Protein AF-A0A0G3BII9-F1 (afdb_monomer)

Sequence (69 aa):
MLPRTRQPIGTL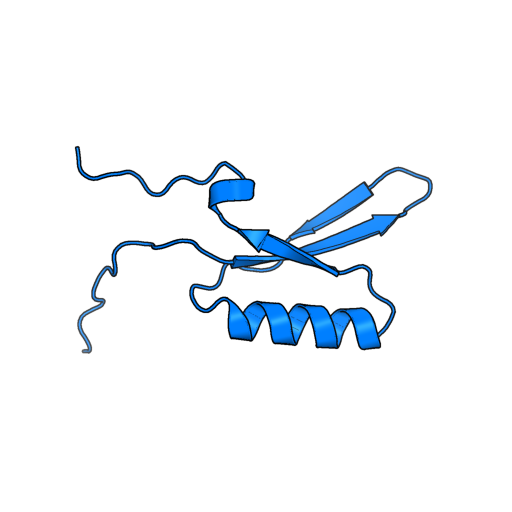WRVVFTELSPRGNVACLGPWHPERERVEAWVVWFRARGMHAVLQSSEAAGIRPRGPG

Solvent-accessible surface area (backbone atoms only — not comparable to full-atom values): 4234 Å² total; per-residue (Å²): 136,82,79,82,73,80,64,79,70,61,74,29,24,21,38,34,34,50,46,86,44,98,91,46,74,54,71,49,72,51,70,77,35,72,56,55,69,62,41,52,52,47,29,53,58,40,40,77,70,74,42,55,47,39,84,43,42,29,60,83,68,70,50,66,62,84,68,91,125

Secondary structure (DSSP, 8-state):
------------EEEEEEEEETTEEEEEEPPPBS-HHHHHHHHHHHHTTT--EEEEETTTTT-------

Radius of gyration: 14.75 Å; Cα contacts (8 Å, |Δi|>4): 95; chains: 1; bounding box: 36×28×44 Å

Mean predicted aligned error: 9.11 Å

Nearest PDB structures (foldseek):
  1x60-assembly1_A  TM=6.916E-01  e=1.788E+00  Bacillus subtilis
  7ztb-assembly1_A  TM=5.424E-01  e=2.024E+00  Salmonella
  5l9w-assembly2_b  TM=4.320E-01  e=3.121E+00  Aromatoleum aromaticum EbN1

Structure (mmCIF, N/CA/C/O backbone):
data_AF-A0A0G3BII9-F1
#
_entry.id   AF-A0A0G3BII9-F1
#
loop_
_atom_site.group_PDB
_atom_site.id
_atom_site.type_symbol
_atom_site.label_atom_id
_atom_site.label_alt_id
_atom_site.label_comp_id
_atom_site.label_asym_id
_atom_site.label_entity_id
_atom_site.label_seq_id
_atom_site.pdbx_PDB_ins_code
_atom_site.Cartn_x
_atom_site.Cartn_y
_atom_site.Cartn_z
_atom_site.occupancy
_atom_site.B_iso_or_equiv
_atom_site.auth_seq_id
_atom_site.auth_comp_id
_atom_site.auth_asym_id
_atom_site.auth_atom_id
_atom_site.pdbx_PDB_model_num
ATOM 1 N N . MET A 1 1 ? 0.796 -24.226 -23.786 1.00 43.97 1 MET A N 1
ATOM 2 C CA . MET A 1 1 ? 1.919 -23.589 -23.062 1.00 43.97 1 MET A CA 1
ATOM 3 C C . MET A 1 1 ? 1.988 -22.134 -23.496 1.00 43.97 1 MET A C 1
ATOM 5 O O . MET A 1 1 ? 2.379 -21.881 -24.624 1.00 43.97 1 MET A O 1
ATOM 9 N N . LEU A 1 2 ? 1.529 -21.190 -22.670 1.00 44.88 2 LEU A N 1
ATOM 10 C CA . LEU A 1 2 ? 1.689 -19.764 -22.975 1.00 44.88 2 LEU A CA 1
ATOM 11 C C . LEU A 1 2 ? 3.144 -19.362 -22.690 1.00 44.88 2 LEU A C 1
ATOM 13 O O . LEU A 1 2 ? 3.667 -19.755 -21.641 1.00 44.88 2 LEU A O 1
ATOM 17 N N . PRO A 1 3 ? 3.815 -18.620 -23.588 1.00 43.75 3 PRO A N 1
ATOM 18 C CA . PRO A 1 3 ? 5.158 -18.138 -23.321 1.00 43.75 3 PRO A CA 1
ATOM 19 C C . PRO A 1 3 ? 5.099 -17.246 -22.081 1.00 43.75 3 PRO A C 1
ATOM 21 O O . PRO A 1 3 ? 4.314 -16.301 -22.019 1.00 43.75 3 PRO A O 1
ATOM 24 N N . ARG A 1 4 ? 5.926 -17.546 -21.074 1.00 51.31 4 ARG A N 1
ATOM 25 C CA . ARG A 1 4 ? 6.204 -16.612 -19.980 1.00 51.31 4 ARG A CA 1
ATOM 26 C C . ARG A 1 4 ? 7.007 -15.466 -20.580 1.00 51.31 4 ARG A C 1
ATOM 28 O O . ARG A 1 4 ? 8.231 -15.446 -20.482 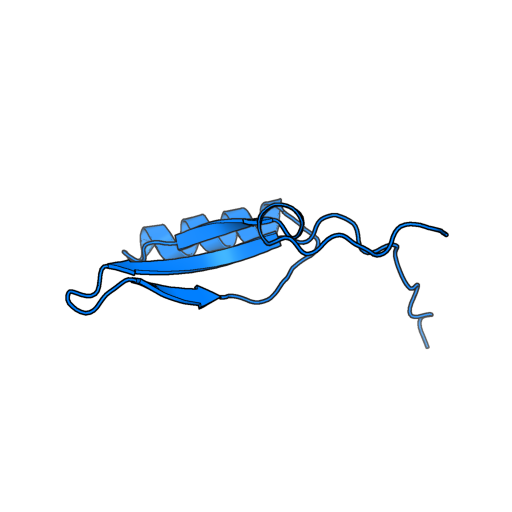1.00 51.31 4 ARG A O 1
ATOM 35 N N . THR A 1 5 ? 6.327 -14.548 -21.262 1.00 51.78 5 THR A N 1
ATOM 36 C CA . THR A 1 5 ? 6.891 -13.260 -21.648 1.00 51.78 5 THR A CA 1
ATOM 37 C C . THR A 1 5 ? 7.432 -12.635 -20.379 1.00 51.78 5 THR A C 1
ATOM 39 O O . THR A 1 5 ? 6.678 -12.254 -19.483 1.00 51.78 5 THR A O 1
ATOM 42 N N . ARG A 1 6 ? 8.760 -12.601 -20.281 1.00 54.41 6 ARG A N 1
ATOM 43 C CA . ARG A 1 6 ? 9.492 -11.863 -19.264 1.00 54.41 6 ARG A CA 1
ATOM 44 C C . ARG A 1 6 ? 9.260 -10.391 -19.592 1.00 54.41 6 ARG A C 1
ATOM 46 O O . ARG A 1 6 ? 10.059 -9.781 -20.292 1.00 54.41 6 ARG A O 1
ATOM 53 N N . GLN A 1 7 ? 8.095 -9.872 -19.200 1.00 55.34 7 GLN A N 1
ATOM 54 C CA . GLN A 1 7 ? 7.805 -8.449 -19.296 1.00 55.34 7 GLN A CA 1
ATOM 55 C C . GLN A 1 7 ? 8.954 -7.712 -18.596 1.00 55.34 7 GLN A C 1
ATOM 57 O O . GLN A 1 7 ? 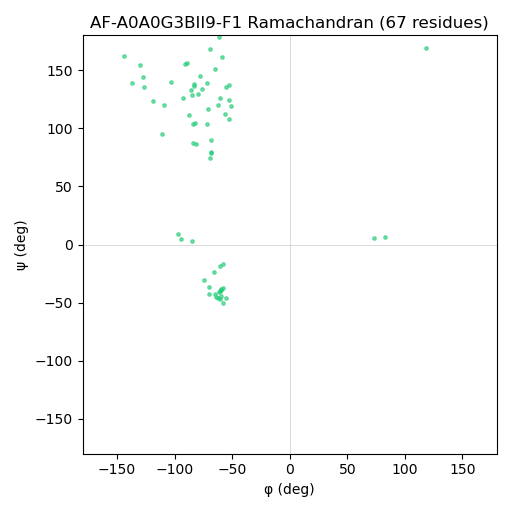9.408 -8.185 -17.543 1.00 55.34 7 GLN A O 1
ATOM 62 N N . PRO A 1 8 ? 9.464 -6.602 -19.159 1.00 52.50 8 PRO A N 1
ATOM 63 C CA . PRO A 1 8 ? 10.341 -5.733 -18.394 1.00 52.50 8 PRO A CA 1
ATOM 64 C C . PRO A 1 8 ? 9.586 -5.407 -17.110 1.00 52.50 8 PRO A C 1
ATOM 66 O O . PRO A 1 8 ? 8.421 -5.011 -17.163 1.00 52.50 8 PRO A O 1
ATOM 69 N N . ILE A 1 9 ? 10.200 -5.690 -15.961 1.00 64.44 9 ILE A N 1
ATOM 70 C CA . ILE A 1 9 ? 9.576 -5.415 -14.672 1.00 64.44 9 ILE A CA 1
ATOM 71 C C . ILE A 1 9 ? 9.535 -3.890 -14.568 1.00 64.44 9 ILE A C 1
ATOM 73 O O . ILE A 1 9 ? 10.504 -3.267 -14.143 1.00 64.44 9 ILE A O 1
ATOM 77 N N . GLY A 1 10 ? 8.448 -3.290 -15.054 1.00 76.69 10 GLY A N 1
ATOM 78 C CA . GLY A 1 10 ? 8.124 -1.895 -14.803 1.00 76.69 10 GLY A CA 1
ATOM 79 C C . GLY A 1 10 ? 7.929 -1.668 -13.305 1.00 76.69 10 GLY A C 1
ATOM 80 O O . GLY A 1 10 ? 8.033 -2.598 -12.500 1.00 76.69 10 GLY A O 1
ATOM 81 N N . THR A 1 11 ? 7.651 -0.429 -12.914 1.00 87.06 11 THR A N 1
ATOM 82 C CA . THR A 1 11 ? 7.417 -0.073 -11.512 1.00 87.06 11 THR A CA 1
ATOM 83 C C . THR A 1 11 ? 6.370 -1.003 -10.890 1.00 87.06 11 THR A C 1
ATOM 85 O O . THR A 1 11 ? 5.231 -1.064 -11.351 1.00 87.06 11 THR A O 1
ATOM 88 N N . LEU A 1 12 ? 6.764 -1.744 -9.850 1.00 91.56 12 LEU A N 1
ATOM 89 C CA . LEU A 1 12 ? 5.854 -2.595 -9.085 1.00 91.56 12 LEU A CA 1
ATOM 90 C C . LEU A 1 12 ? 5.275 -1.806 -7.917 1.00 91.56 12 LEU A C 1
ATOM 92 O O . LEU A 1 12 ? 5.893 -0.871 -7.413 1.00 91.56 12 LEU A O 1
ATOM 96 N N . TRP A 1 13 ? 4.109 -2.225 -7.450 1.00 92.81 13 TRP A N 1
ATOM 97 C CA . TRP A 1 13 ? 3.356 -1.571 -6.388 1.00 92.81 13 TRP A CA 1
ATOM 98 C C . TRP A 1 13 ? 3.0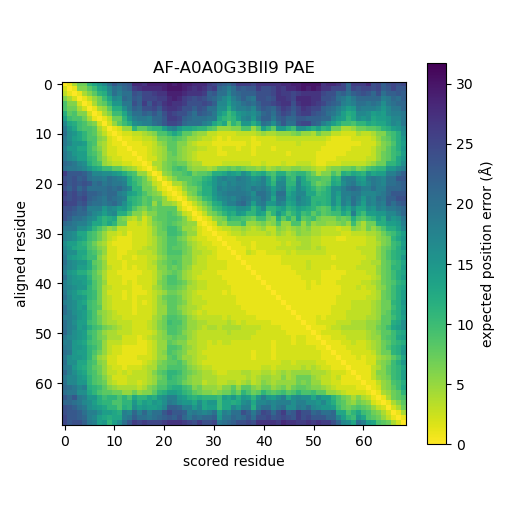02 -2.581 -5.306 1.00 92.81 13 TRP A C 1
ATOM 100 O O . TRP A 1 13 ? 2.734 -3.741 -5.607 1.00 92.81 13 TRP A O 1
ATOM 110 N N . ARG A 1 14 ? 2.995 -2.169 -4.042 1.00 93.38 14 ARG A N 1
ATOM 111 C CA . ARG A 1 14 ? 2.521 -3.009 -2.936 1.00 93.38 14 ARG A CA 1
ATOM 112 C C . ARG A 1 14 ? 1.806 -2.190 -1.877 1.00 93.38 14 ARG A C 1
ATOM 114 O O . ARG A 1 14 ? 1.991 -0.976 -1.783 1.00 93.38 14 ARG A O 1
ATOM 121 N N . VAL A 1 15 ? 1.037 -2.889 -1.051 1.00 93.50 15 VAL A N 1
ATOM 122 C CA . VAL A 1 15 ? 0.483 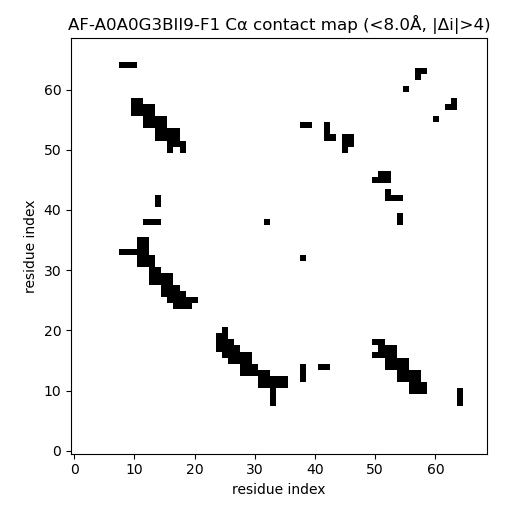-2.341 0.188 1.00 93.50 15 VAL A CA 1
ATOM 123 C C . VAL A 1 15 ? 1.533 -2.444 1.288 1.00 93.50 15 VAL A C 1
ATOM 125 O O . VAL A 1 15 ? 2.180 -3.479 1.439 1.00 93.50 15 VAL A O 1
ATOM 128 N N . VAL A 1 16 ? 1.689 -1.387 2.071 1.00 91.25 16 VAL A N 1
ATOM 129 C CA . VAL A 1 16 ? 2.495 -1.369 3.292 1.00 91.25 16 VAL A CA 1
ATOM 130 C C . VAL A 1 16 ? 1.569 -1.055 4.451 1.00 91.25 16 VAL A C 1
ATOM 132 O O . VAL A 1 16 ? 0.885 -0.034 4.439 1.00 91.25 16 VAL A O 1
ATOM 135 N N . PHE A 1 17 ? 1.539 -1.935 5.441 1.00 87.88 17 PHE A N 1
ATOM 136 C CA . PHE A 1 17 ? 0.820 -1.718 6.686 1.00 87.88 17 PHE A CA 1
ATOM 137 C C . PHE A 1 17 ? 1.788 -1.111 7.688 1.00 87.88 17 PHE A C 1
ATOM 139 O O . PHE A 1 17 ? 2.851 -1.682 7.927 1.00 87.88 17 PHE A O 1
ATOM 146 N N . THR A 1 18 ? 1.439 0.029 8.272 1.00 78.62 18 THR A N 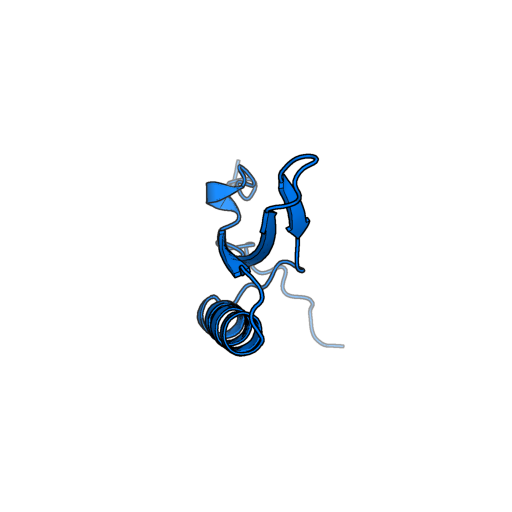1
ATOM 147 C CA . THR A 1 18 ? 2.204 0.586 9.388 1.00 78.62 18 THR A CA 1
ATOM 148 C C . THR A 1 18 ? 1.339 0.482 10.630 1.00 78.62 18 THR A C 1
ATOM 150 O O . THR A 1 18 ? 0.489 1.335 10.882 1.00 78.62 18 THR A O 1
ATOM 153 N N . GLU A 1 19 ? 1.520 -0.579 11.405 1.00 68.00 19 GLU A N 1
ATOM 154 C CA . GLU A 1 19 ? 0.970 -0.569 12.752 1.00 68.00 19 GLU A CA 1
ATOM 155 C C . GLU A 1 19 ? 1.793 0.411 13.586 1.00 68.00 19 GLU A C 1
ATOM 157 O O . GLU A 1 19 ? 2.990 0.210 13.804 1.00 68.00 19 GLU A O 1
ATOM 162 N N . LEU A 1 20 ? 1.145 1.480 14.053 1.00 58.50 20 LEU A N 1
ATOM 163 C CA . LEU A 1 20 ? 1.657 2.306 15.141 1.00 58.50 20 LEU A CA 1
ATOM 164 C C . LEU A 1 20 ? 1.577 1.475 16.427 1.00 58.50 20 LEU A C 1
ATOM 166 O O . LEU A 1 20 ? 0.681 1.661 17.248 1.00 58.50 20 LEU A O 1
ATOM 170 N N . SER A 1 21 ? 2.474 0.501 16.588 1.00 56.31 21 SER A N 1
ATOM 171 C CA . SER A 1 21 ? 2.608 -0.185 17.867 1.00 56.31 21 SER A CA 1
ATOM 172 C C . SER A 1 21 ? 3.392 0.720 18.832 1.00 56.31 21 SER A C 1
ATOM 174 O O . SER A 1 21 ? 4.353 1.373 18.412 1.00 56.31 21 SER A O 1
ATOM 176 N N . PRO A 1 22 ? 3.079 0.722 20.141 1.00 57.16 22 PRO A N 1
ATOM 177 C CA . PRO A 1 22 ? 3.885 1.418 21.148 1.00 57.16 22 PRO A CA 1
ATOM 178 C C . PRO A 1 22 ? 5.351 0.952 21.198 1.00 57.16 22 PRO A C 1
ATOM 180 O O . PRO A 1 22 ? 6.195 1.629 21.773 1.00 57.16 22 PRO A O 1
ATOM 183 N N . ARG A 1 23 ? 5.660 -0.214 20.610 1.00 60.66 23 ARG A N 1
ATOM 184 C CA . ARG A 1 23 ? 7.005 -0.802 20.529 1.00 60.66 23 ARG A CA 1
ATOM 185 C C . ARG A 1 23 ? 7.740 -0.462 19.222 1.00 60.66 23 ARG A C 1
ATOM 187 O O . ARG A 1 23 ? 8.839 -0.963 19.009 1.00 60.66 23 ARG A O 1
ATOM 194 N N . GLY A 1 24 ? 7.157 0.384 18.368 1.00 54.66 24 GLY A N 1
ATOM 195 C CA . GLY A 1 24 ? 7.715 0.806 17.081 1.00 54.66 24 GLY A CA 1
ATOM 196 C C . GLY A 1 24 ? 6.850 0.408 15.881 1.00 54.66 24 GLY A C 1
ATOM 197 O O . GLY A 1 24 ? 5.904 -0.372 16.002 1.00 54.66 24 GLY A O 1
ATOM 198 N N . ASN A 1 25 ? 7.186 0.956 14.709 1.00 56.78 25 ASN A N 1
ATOM 199 C CA . ASN A 1 25 ? 6.517 0.638 13.447 1.00 56.78 25 ASN A CA 1
ATOM 200 C C . ASN A 1 25 ? 6.892 -0.780 12.996 1.00 56.78 25 ASN A C 1
ATOM 202 O O . ASN A 1 25 ? 7.983 -0.994 12.463 1.00 56.78 25 ASN A O 1
ATOM 206 N N . VAL A 1 26 ? 5.986 -1.744 13.165 1.00 57.91 26 VAL A N 1
ATOM 207 C CA . VAL A 1 26 ? 6.106 -3.043 12.492 1.00 57.91 26 VAL A CA 1
ATOM 208 C C . VAL A 1 26 ? 5.510 -2.871 11.099 1.00 57.91 26 VAL A C 1
ATOM 210 O O . VAL A 1 26 ? 4.297 -2.764 10.932 1.00 57.91 26 VAL A O 1
ATOM 213 N N . ALA A 1 27 ? 6.379 -2.763 10.094 1.00 65.25 27 ALA A N 1
ATOM 214 C CA . ALA A 1 27 ? 5.950 -2.676 8.708 1.00 65.25 27 A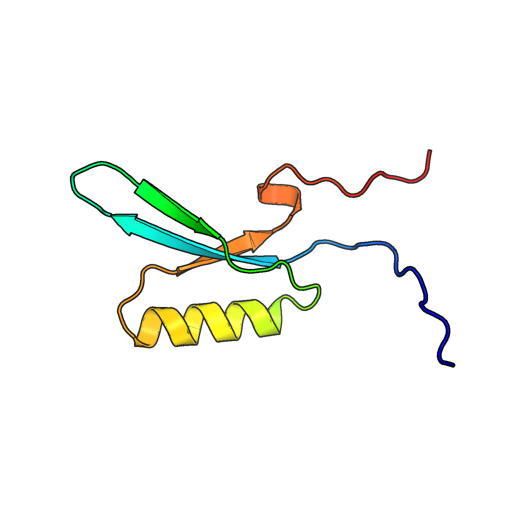LA A CA 1
ATOM 215 C C . ALA A 1 27 ? 5.665 -4.084 8.168 1.00 65.25 27 ALA A C 1
ATOM 217 O O . ALA A 1 27 ? 6.592 -4.831 7.855 1.00 65.25 27 ALA A O 1
ATOM 218 N N . CYS A 1 28 ? 4.388 -4.439 8.023 1.00 76.50 28 CYS A N 1
ATOM 219 C CA . CYS A 1 28 ? 4.000 -5.619 7.251 1.00 76.50 28 CYS A CA 1
ATOM 220 C C . CYS A 1 28 ? 3.895 -5.221 5.774 1.00 76.50 28 CYS A C 1
ATOM 222 O O . CYS A 1 28 ? 3.252 -4.231 5.423 1.00 76.50 28 CYS A O 1
ATOM 224 N N . LEU A 1 29 ? 4.555 -5.974 4.896 1.00 81.88 29 LEU A N 1
ATOM 225 C CA . LEU A 1 29 ? 4.645 -5.660 3.470 1.00 81.88 29 LEU A CA 1
ATOM 226 C C . LEU A 1 29 ? 3.804 -6.660 2.678 1.00 81.88 29 LEU A C 1
ATOM 228 O O . LEU A 1 29 ? 4.054 -7.863 2.725 1.00 81.88 29 LEU A O 1
ATOM 232 N N . GLY A 1 30 ? 2.817 -6.156 1.941 1.00 82.19 30 GLY A N 1
ATOM 233 C CA . GLY A 1 30 ? 2.044 -6.943 0.987 1.00 82.19 30 GLY A CA 1
ATOM 234 C C . GLY A 1 30 ? 2.874 -7.357 -0.238 1.00 82.19 30 GLY A C 1
ATOM 235 O O . GLY A 1 30 ? 3.980 -6.844 -0.455 1.00 82.19 30 GLY A O 1
ATOM 236 N N . PRO A 1 31 ? 2.350 -8.279 -1.064 1.00 88.56 31 PRO A N 1
ATOM 237 C CA . PRO A 1 31 ? 3.024 -8.721 -2.279 1.00 88.56 31 PRO A CA 1
ATOM 238 C C . PRO A 1 31 ? 3.146 -7.584 -3.302 1.00 88.56 31 PRO A C 1
ATOM 240 O O . PRO A 1 31 ? 2.297 -6.695 -3.375 1.00 88.56 31 PRO A O 1
ATOM 243 N N . TRP A 1 32 ? 4.197 -7.645 -4.120 1.00 90.50 32 TRP A N 1
ATOM 244 C CA . TRP A 1 32 ? 4.366 -6.759 -5.269 1.00 90.50 32 TRP A CA 1
ATOM 245 C C . TRP A 1 32 ? 3.389 -7.114 -6.393 1.00 90.50 32 TRP A C 1
ATOM 247 O O . TRP A 1 32 ? 3.202 -8.287 -6.717 1.00 90.50 32 TRP A O 1
ATOM 257 N N . HIS A 1 33 ? 2.818 -6.093 -7.023 1.00 90.94 33 HIS A N 1
ATOM 258 C CA . HIS A 1 33 ? 1.860 -6.205 -8.112 1.00 90.94 33 HIS A CA 1
ATOM 259 C C . HIS A 1 33 ? 2.185 -5.183 -9.217 1.00 90.94 33 HIS A C 1
ATOM 261 O O . HIS A 1 33 ? 2.534 -4.044 -8.903 1.00 90.94 33 HIS A O 1
ATOM 267 N N . PRO A 1 34 ? 2.086 -5.548 -10.507 1.00 90.81 34 PRO A N 1
ATOM 268 C CA . PRO A 1 34 ? 2.402 -4.632 -11.606 1.00 90.81 34 PRO A CA 1
ATOM 269 C C . PRO A 1 34 ? 1.326 -3.557 -11.831 1.00 90.81 34 PRO A C 1
ATOM 271 O O . PRO A 1 34 ? 1.640 -2.447 -12.246 1.00 90.81 34 PRO A O 1
ATOM 274 N N . GLU A 1 35 ? 0.056 -3.850 -11.540 1.00 91.94 35 GLU A N 1
ATOM 275 C CA . GLU A 1 35 ? -1.044 -2.893 -11.731 1.00 91.94 35 GLU A CA 1
ATOM 276 C C . GLU A 1 35 ? -1.217 -2.001 -10.497 1.00 91.94 35 GLU A C 1
ATOM 278 O O . GLU A 1 35 ? -1.660 -2.484 -9.451 1.00 91.94 35 GLU A O 1
ATOM 283 N N . ARG A 1 36 ? -0.912 -0.705 -10.630 1.00 92.75 36 ARG A N 1
ATOM 284 C CA . ARG A 1 36 ? -1.048 0.298 -9.562 1.00 92.75 36 ARG A CA 1
ATOM 285 C C . ARG A 1 36 ? -2.477 0.409 -9.027 1.00 92.75 36 ARG A C 1
ATOM 287 O O . ARG A 1 36 ? -2.680 0.334 -7.819 1.00 92.75 36 ARG A O 1
ATOM 294 N N . GLU A 1 37 ? -3.451 0.554 -9.924 1.00 93.69 37 GLU A N 1
ATOM 295 C CA . GLU A 1 37 ? -4.866 0.789 -9.590 1.00 93.69 37 GLU A CA 1
ATOM 296 C C . GLU A 1 37 ? -5.442 -0.330 -8.714 1.00 93.69 37 GLU A C 1
ATOM 298 O O . GLU A 1 37 ? -6.187 -0.086 -7.765 1.00 93.69 37 GLU A O 1
ATOM 303 N N . ARG A 1 38 ? -5.028 -1.577 -8.972 1.00 93.69 38 ARG A N 1
ATOM 304 C CA . ARG A 1 38 ? -5.444 -2.729 -8.170 1.00 93.69 38 ARG A CA 1
ATOM 305 C C . ARG A 1 38 ? -4.922 -2.643 -6.737 1.00 93.69 38 ARG A C 1
ATOM 307 O O . ARG A 1 38 ? -5.661 -2.918 -5.794 1.00 93.69 38 ARG A O 1
ATOM 314 N N . VAL A 1 39 ? -3.663 -2.242 -6.563 1.00 94.88 39 VAL A N 1
ATOM 315 C CA . VAL A 1 39 ? -3.065 -2.080 -5.230 1.00 94.88 39 VAL A CA 1
ATOM 316 C C . VAL A 1 39 ? -3.677 -0.886 -4.500 1.00 94.88 39 VAL A C 1
ATOM 318 O O . VAL A 1 39 ? -3.915 -0.971 -3.298 1.00 94.88 39 VAL A O 1
ATOM 321 N N . GLU A 1 40 ? -3.999 0.199 -5.206 1.00 95.56 40 GLU A N 1
ATOM 322 C CA . GLU A 1 40 ? -4.740 1.332 -4.638 1.00 95.56 40 GLU A CA 1
ATOM 323 C C . GLU A 1 40 ? -6.121 0.908 -4.122 1.00 9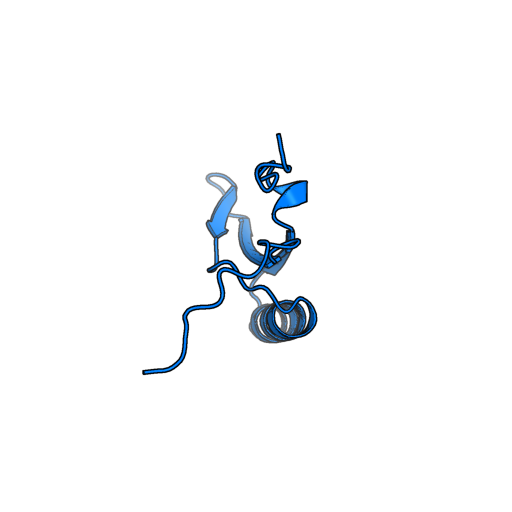5.56 40 GLU A C 1
ATOM 325 O O . GLU A 1 40 ? -6.476 1.240 -2.989 1.00 95.56 40 GLU A O 1
ATOM 330 N N . ALA A 1 41 ? -6.861 0.097 -4.886 1.00 96.19 41 ALA A N 1
ATOM 331 C CA . ALA A 1 41 ? -8.139 -0.455 -4.437 1.00 96.19 41 ALA A CA 1
ATOM 332 C C . ALA A 1 41 ? -7.986 -1.304 -3.161 1.00 96.19 41 ALA A C 1
ATOM 334 O O . ALA A 1 41 ? -8.809 -1.210 -2.246 1.00 96.19 41 ALA A O 1
ATOM 335 N N . TRP A 1 42 ? -6.906 -2.085 -3.049 1.00 94.19 42 TRP A N 1
ATOM 336 C CA . TRP A 1 42 ? -6.594 -2.811 -1.816 1.00 94.19 42 TRP A CA 1
ATOM 337 C C . TRP A 1 42 ? -6.306 -1.868 -0.648 1.00 94.19 42 TRP A C 1
ATOM 339 O O . TRP A 1 42 ? -6.855 -2.070 0.432 1.00 94.19 42 TRP A O 1
ATOM 349 N N . VAL A 1 43 ? -5.503 -0.815 -0.846 1.00 94.44 43 VAL A N 1
ATOM 350 C CA . VAL A 1 43 ? -5.236 0.195 0.196 1.00 94.44 43 VAL A CA 1
ATOM 351 C C . VAL A 1 43 ? -6.543 0.795 0.713 1.00 94.44 43 VAL A C 1
ATOM 353 O O . VAL A 1 43 ? -6.734 0.874 1.927 1.00 94.44 43 VAL A O 1
ATOM 356 N N . VAL A 1 44 ? -7.461 1.170 -0.182 1.00 95.69 44 VAL A N 1
ATOM 357 C CA . VAL A 1 44 ? -8.785 1.694 0.191 1.00 95.69 44 VAL A CA 1
ATOM 358 C C . VAL A 1 44 ? -9.574 0.663 1.002 1.00 95.69 44 VAL A C 1
ATOM 360 O O . VAL A 1 44 ? -10.098 0.991 2.068 1.00 95.69 44 VAL A O 1
ATOM 363 N N . TRP A 1 45 ? -9.607 -0.593 0.553 1.00 94.06 45 TRP A N 1
ATOM 364 C CA . TRP A 1 45 ? -10.294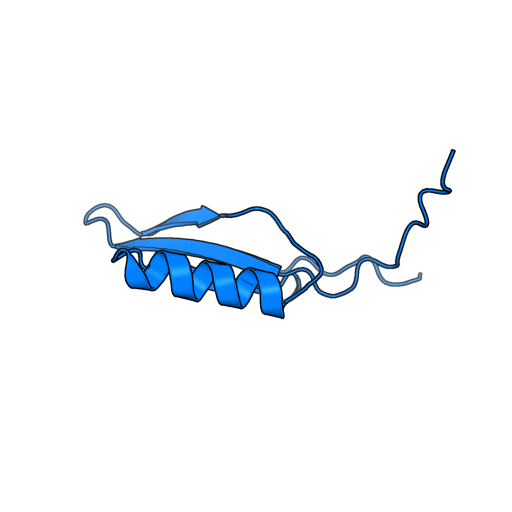 -1.685 1.249 1.00 94.06 45 TRP A CA 1
ATOM 365 C C . TRP A 1 45 ? -9.740 -1.948 2.658 1.00 94.06 45 TRP A C 1
ATOM 367 O O . TRP A 1 45 ? -10.515 -2.186 3.589 1.00 94.06 45 TRP A O 1
ATOM 377 N N . PHE A 1 46 ? -8.415 -1.883 2.830 1.00 91.12 46 PHE A N 1
ATOM 378 C CA . PHE A 1 46 ? -7.753 -2.053 4.126 1.00 91.12 46 PHE A CA 1
ATOM 379 C C . PHE A 1 46 ? -8.021 -0.860 5.055 1.00 91.12 46 PHE A C 1
ATOM 381 O O . PHE A 1 46 ? -8.359 -1.057 6.223 1.00 91.12 46 PHE A O 1
ATOM 388 N N . ARG A 1 47 ? -7.959 0.373 4.536 1.00 91.69 47 ARG A N 1
ATOM 389 C CA . ARG A 1 47 ? -8.285 1.592 5.299 1.00 91.69 47 ARG A CA 1
ATOM 390 C C . ARG A 1 47 ? -9.728 1.610 5.783 1.00 91.69 47 ARG A C 1
ATOM 392 O O . ARG A 1 47 ? -9.972 1.950 6.935 1.00 91.69 47 ARG A O 1
ATOM 399 N N . ALA A 1 48 ? -10.671 1.173 4.948 1.00 94.06 48 ALA A N 1
ATOM 400 C CA . ALA A 1 48 ? -12.080 1.050 5.327 1.00 94.06 48 ALA A CA 1
ATOM 401 C C . ALA A 1 48 ? -12.312 0.071 6.496 1.00 94.06 48 ALA A C 1
ATOM 403 O O . ALA A 1 48 ? -13.343 0.128 7.157 1.00 94.06 48 ALA A O 1
ATOM 404 N N . ARG A 1 49 ? -11.348 -0.817 6.771 1.00 90.88 49 ARG A N 1
ATOM 405 C CA . ARG A 1 49 ? -11.353 -1.760 7.899 1.00 90.88 49 ARG A CA 1
ATOM 406 C C . ARG A 1 49 ? -10.554 -1.267 9.110 1.00 90.88 49 ARG A C 1
ATOM 408 O O . ARG A 1 49 ? -10.323 -2.040 10.032 1.00 90.88 49 ARG A O 1
ATOM 415 N N . GLY A 1 50 ? -10.112 -0.009 9.105 1.00 88.56 50 GLY A N 1
ATOM 416 C CA . GLY A 1 50 ? -9.358 0.600 10.203 1.00 88.56 50 GLY A CA 1
ATOM 417 C C . GLY A 1 50 ? -7.856 0.302 10.194 1.00 88.56 50 GLY A C 1
ATOM 418 O O . GLY A 1 50 ? -7.160 0.693 11.126 1.00 88.56 50 GLY A O 1
ATOM 419 N N . MET A 1 51 ? -7.327 -0.358 9.158 1.00 88.38 51 MET A N 1
ATOM 420 C CA . MET A 1 51 ? -5.885 -0.591 9.035 1.00 88.38 51 MET A CA 1
ATOM 421 C C . MET A 1 51 ? -5.180 0.621 8.427 1.00 88.38 51 MET A C 1
ATOM 423 O O . MET A 1 51 ? -5.624 1.180 7.420 1.00 88.38 51 MET A O 1
ATOM 427 N N . HIS A 1 52 ? -4.018 0.979 8.973 1.00 88.62 52 HIS A N 1
ATOM 428 C CA . HIS A 1 52 ? -3.175 2.013 8.382 1.00 88.62 52 HIS A CA 1
ATOM 429 C C . HIS A 1 52 ? -2.331 1.432 7.239 1.00 88.62 52 HIS A C 1
ATOM 431 O O . HIS A 1 52 ? -1.204 0.970 7.423 1.00 88.62 52 HIS A O 1
ATOM 437 N N . ALA A 1 53 ? -2.924 1.427 6.046 1.00 90.38 53 ALA A N 1
ATOM 438 C CA . ALA A 1 53 ? -2.308 0.961 4.812 1.00 90.38 53 ALA A CA 1
ATOM 439 C C . ALA A 1 53 ? -1.855 2.135 3.927 1.00 90.38 53 ALA A C 1
ATOM 441 O O . ALA A 1 53 ? -2.573 3.130 3.767 1.00 90.38 53 ALA A O 1
ATOM 442 N N . VAL A 1 54 ? -0.686 2.009 3.303 1.00 91.94 54 VAL A N 1
ATOM 443 C CA . VAL A 1 54 ? -0.153 2.957 2.313 1.00 91.94 54 VAL A CA 1
ATOM 444 C C . VAL A 1 54 ? 0.313 2.224 1.058 1.00 91.94 54 VAL A C 1
ATOM 446 O O . VAL A 1 54 ? 0.646 1.041 1.096 1.00 91.94 54 VAL A O 1
ATOM 449 N N . LEU A 1 55 ? 0.317 2.933 -0.067 1.00 93.25 55 LEU A N 1
ATOM 450 C CA . LEU A 1 55 ? 0.845 2.438 -1.334 1.00 93.25 55 LEU A CA 1
ATOM 451 C C . LEU A 1 55 ? 2.356 2.698 -1.389 1.00 93.25 55 LEU A C 1
ATOM 453 O O . LEU A 1 55 ? 2.794 3.814 -1.114 1.00 93.25 55 LEU A O 1
ATOM 457 N N . GLN A 1 56 ? 3.147 1.702 -1.785 1.00 93.00 56 GLN A N 1
ATOM 458 C CA . GLN A 1 56 ? 4.581 1.864 -2.034 1.00 93.00 56 GLN A CA 1
ATOM 459 C C . GLN A 1 56 ? 4.945 1.351 -3.427 1.00 93.00 56 GLN A C 1
ATOM 461 O O . GLN A 1 56 ? 4.524 0.260 -3.813 1.00 93.00 56 GLN A O 1
ATOM 466 N N . SER A 1 57 ? 5.759 2.117 -4.158 1.00 91.88 57 SER A N 1
ATOM 467 C CA . SER A 1 57 ? 6.362 1.683 -5.419 1.00 91.88 57 SER A CA 1
ATOM 468 C C . SER A 1 57 ? 7.705 0.979 -5.195 1.00 91.88 57 SER A C 1
ATOM 470 O O . SER A 1 57 ? 8.390 1.217 -4.197 1.00 91.88 57 SER A O 1
ATOM 472 N N . SER A 1 58 ? 8.115 0.128 -6.135 1.00 88.44 58 SER A N 1
ATOM 473 C CA . SER A 1 58 ? 9.417 -0.547 -6.104 1.00 88.44 58 SER A CA 1
ATOM 474 C C . SER A 1 58 ? 10.566 0.458 -6.093 1.00 88.44 58 SER A C 1
ATOM 476 O O . SER A 1 58 ? 11.519 0.292 -5.340 1.00 88.44 58 SER A O 1
ATOM 478 N N . GLU A 1 59 ? 10.431 1.553 -6.837 1.00 87.31 59 GLU A N 1
ATOM 479 C CA . GLU A 1 59 ? 11.397 2.654 -6.865 1.00 87.31 59 GLU A CA 1
ATOM 480 C C . GLU A 1 59 ? 11.532 3.336 -5.502 1.00 87.31 59 GLU A C 1
ATOM 482 O O . GLU A 1 59 ? 12.650 3.520 -5.020 1.00 87.31 59 GLU A O 1
ATOM 487 N N . ALA A 1 60 ? 10.406 3.639 -4.845 1.00 83.56 60 ALA A N 1
ATOM 488 C CA . ALA A 1 60 ? 10.393 4.205 -3.496 1.00 83.56 60 ALA A CA 1
ATOM 489 C C . ALA A 1 60 ? 10.945 3.226 -2.444 1.00 83.56 60 ALA A C 1
ATOM 491 O O . ALA A 1 60 ? 11.416 3.649 -1.393 1.00 83.56 60 ALA A O 1
ATOM 492 N N . ALA A 1 61 ? 10.910 1.920 -2.723 1.00 83.31 61 ALA A N 1
ATOM 493 C CA . ALA A 1 61 ? 11.542 0.889 -1.905 1.00 83.31 61 ALA A CA 1
ATOM 494 C C . ALA A 1 61 ? 13.035 0.669 -2.233 1.00 83.31 61 ALA A C 1
ATOM 496 O O . ALA A 1 61 ? 13.644 -0.240 -1.672 1.00 83.31 61 ALA A O 1
ATOM 497 N N . GLY A 1 62 ? 13.625 1.442 -3.154 1.00 81.38 62 GLY A N 1
ATOM 498 C CA . GLY A 1 62 ? 15.008 1.255 -3.612 1.00 81.38 62 GLY A CA 1
ATOM 499 C C . GLY A 1 62 ? 15.207 0.042 -4.532 1.00 81.38 62 GLY A C 1
ATOM 500 O O . GLY A 1 62 ? 16.332 -0.258 -4.929 1.00 81.38 62 GLY A O 1
ATOM 501 N N . ILE A 1 63 ? 14.126 -0.642 -4.913 1.00 75.00 63 ILE A N 1
ATOM 502 C CA . ILE A 1 63 ? 14.128 -1.740 -5.879 1.00 75.00 63 ILE A CA 1
ATOM 503 C C . ILE A 1 63 ? 14.057 -1.119 -7.270 1.00 75.00 63 ILE A C 1
ATOM 505 O O . ILE A 1 63 ? 12.984 -0.914 -7.844 1.00 75.00 63 ILE A O 1
ATOM 509 N N . ARG A 1 64 ? 15.228 -0.801 -7.818 1.00 63.53 64 ARG A N 1
ATOM 510 C CA . ARG A 1 64 ? 15.339 -0.438 -9.228 1.00 63.53 64 ARG A CA 1
ATOM 511 C C . ARG A 1 64 ? 15.330 -1.719 -10.061 1.00 63.53 64 ARG A C 1
ATOM 513 O O . ARG A 1 64 ? 16.111 -2.627 -9.756 1.00 63.53 64 ARG A O 1
ATOM 520 N N . PRO A 1 65 ? 14.488 -1.830 -11.101 1.00 59.31 65 PRO A N 1
ATOM 521 C CA . PRO A 1 65 ? 14.691 -2.880 -12.086 1.00 59.31 65 PRO A CA 1
ATOM 522 C C . PRO A 1 65 ? 16.115 -2.734 -12.628 1.00 59.31 65 PRO A C 1
ATOM 524 O O . PRO A 1 65 ? 16.574 -1.613 -12.861 1.00 59.31 65 PRO A O 1
ATOM 527 N N . ARG A 1 66 ? 16.849 -3.848 -12.768 1.00 58.16 66 ARG A N 1
ATOM 528 C CA . ARG A 1 66 ? 18.153 -3.809 -13.443 1.00 58.16 66 ARG A CA 1
ATOM 529 C C . ARG A 1 66 ? 17.898 -3.214 -14.827 1.00 58.16 66 ARG A C 1
ATOM 531 O O . ARG A 1 66 ? 17.179 -3.825 -15.616 1.00 58.16 66 ARG A O 1
ATOM 538 N N . GLY A 1 67 ? 18.411 -2.011 -15.070 1.00 52.03 67 GLY A N 1
ATOM 539 C CA . GLY A 1 67 ? 18.349 -1.389 -16.386 1.00 52.03 67 GLY A CA 1
ATOM 540 C C . GLY A 1 67 ? 19.052 -2.271 -17.422 1.00 52.03 67 GLY A C 1
ATOM 541 O O . GLY A 1 67 ? 19.831 -3.152 -17.038 1.00 52.03 67 GLY A O 1
ATOM 542 N N . PRO A 1 68 ? 18.780 -2.072 -18.721 1.00 53.97 68 PRO A N 1
ATOM 543 C CA . PRO A 1 68 ? 19.582 -2.705 -19.754 1.00 53.97 68 PRO A CA 1
ATOM 544 C C . PRO A 1 68 ? 21.019 -2.183 -19.606 1.00 53.97 68 PRO A C 1
ATOM 546 O O . PRO A 1 68 ? 21.234 -0.971 -19.609 1.00 53.97 68 PRO A O 1
ATOM 549 N N . GLY A 1 69 ? 21.960 -3.095 -19.360 1.00 45.69 69 GLY A N 1
ATOM 550 C CA . GLY A 1 69 ? 23.393 -2.823 -19.479 1.00 45.69 69 GLY A CA 1
ATOM 551 C C . GLY A 1 69 ? 23.846 -2.914 -20.925 1.00 45.69 69 GLY A C 1
ATOM 552 O O . GLY A 1 69 ? 23.103 -3.527 -21.727 1.00 45.69 69 GLY A O 1
#

Foldseek 3Di:
DDPPPPPQQDKWKWKWFFPPDPVHTPTDIGDTDSDQVVRVVVQVVCVVVVTRIDMDICVNVVNDRPPDD

Organism: NCBI:txid413882

pLDDT: mean 77.6, std 17.2, range [43.75, 96.19]